Protein AF-G0ZJ52-F1 (afdb_monomer)

Solvent-accessible surface area (backbone atoms only — not comparable to full-atom values): 7400 Å² total; per-residue (Å²): 66,35,40,31,37,95,87,40,68,64,26,62,64,33,48,65,53,54,50,53,50,41,71,76,58,57,48,98,90,38,79,77,47,78,44,53,36,77,82,34,55,68,58,18,59,75,69,71,47,58,83,54,92,84,56,70,40,66,44,29,42,40,43,66,57,99,90,38,81,77,49,53,41,47,39,67,44,99,83,75,43,69,45,92,68,73,82,42,68,67,49,50,37,62,74,66,39,43,68,59,54,46,54,52,52,50,52,54,50,64,71,64,54,72,80,82,74,81,74,84,77,135

Nearest PDB structures (foldseek):
  2dj0-assembly1_A  TM=9.495E-01  e=8.606E-09  Homo sapiens
  8fwj-assembly1_M  TM=7.068E-01  e=3.169E-02  Cereibacter sphaeroides
  5jyv-assembly1_B  TM=6.645E-01  e=2.960E-02  Thermosynechococcus vestitus BP-1
  5n8y-assembly1_G  TM=5.660E-01  e=1.493E-02  Synechococcus elongatus
  5jwr-assembly1_B  TM=7.738E-01  e=6.430E-01  Thermosynechococcus vestitus BP-1

Foldseek 3Di:
DKEAAPPDVLRVVLVVLLVVVQVVQDDPQDHDDYDHCVVVVVVCVVVVHDPDPPQLCPGKDFDDDPNDTPDMPQDADPVRHRDDDDNDNVSVCVVVVSVVVSVVVVVVVVVPPPPPPPPDDD

Organism: Cherax quadricarinatus (NCBI:txid27406)

InterPro domains:
  IPR013766 Thioredoxin domain [PF00085] (1-84)
  IPR036249 Thioredoxin-like superfamily [SSF52833] (2-78)

pLDDT: mean 84.47, std 12.36, range [41.44, 93.5]

Mean predicted aligned error: 7.44 Å

Structure (mmCIF, N/CA/C/O backbone):
data_AF-G0ZJ52-F1
#
_entry.id   AF-G0ZJ52-F1
#
loop_
_atom_site.group_PDB
_atom_site.id
_atom_site.type_symbol
_atom_site.label_atom_id
_atom_site.label_alt_id
_atom_site.label_comp_id
_atom_site.label_asym_id
_atom_site.label_entity_id
_atom_site.label_seq_id
_atom_site.pdbx_PDB_ins_code
_atom_site.Cartn_x
_atom_site.Cartn_y
_atom_site.Cartn_z
_atom_site.occupancy
_atom_site.B_iso_or_equiv
_atom_site.auth_seq_id
_atom_site.auth_comp_id
_atom_site.auth_asym_id
_atom_site.auth_atom_id
_atom_site.pdbx_PDB_model_num
ATOM 1 N N . ILE A 1 1 ? -3.392 -3.668 2.659 1.00 91.62 1 ILE A N 1
ATOM 2 C CA . ILE A 1 1 ? -2.446 -4.787 2.427 1.00 91.62 1 ILE A CA 1
ATOM 3 C C . ILE A 1 1 ? -1.444 -4.349 1.370 1.00 91.62 1 ILE A C 1
ATOM 5 O O . ILE A 1 1 ? -1.851 -3.745 0.386 1.00 91.62 1 ILE A O 1
ATOM 9 N N . THR A 1 2 ? -0.161 -4.637 1.574 1.00 92.75 2 THR A N 1
ATOM 10 C CA . THR A 1 2 ? 0.914 -4.338 0.620 1.00 92.75 2 THR A CA 1
ATOM 11 C C . THR A 1 2 ? 1.446 -5.618 0.007 1.00 92.75 2 THR A C 1
ATOM 13 O O . THR A 1 2 ? 1.875 -6.526 0.718 1.00 92.75 2 THR A O 1
ATOM 16 N N . PHE A 1 3 ? 1.448 -5.664 -1.314 1.00 92.69 3 PHE A N 1
ATOM 17 C CA . PHE A 1 3 ? 1.983 -6.741 -2.120 1.00 92.69 3 PHE A CA 1
ATOM 18 C C . PHE A 1 3 ? 3.355 -6.337 -2.636 1.00 92.69 3 PHE A C 1
ATOM 20 O O . PHE A 1 3 ? 3.511 -5.317 -3.317 1.00 92.69 3 PHE A O 1
ATOM 27 N N . PHE A 1 4 ? 4.355 -7.122 -2.265 1.00 92.12 4 PHE A N 1
ATOM 28 C CA . PHE A 1 4 ? 5.751 -6.815 -2.527 1.00 92.12 4 PHE A CA 1
ATOM 29 C C . PHE A 1 4 ? 6.502 -8.063 -2.981 1.00 92.12 4 PHE A C 1
ATOM 31 O O . PHE A 1 4 ? 6.002 -9.180 -2.882 1.00 92.12 4 PHE A O 1
ATOM 38 N N . THR A 1 5 ? 7.722 -7.858 -3.459 1.00 90.25 5 THR A N 1
ATOM 39 C CA . THR A 1 5 ? 8.657 -8.928 -3.817 1.00 90.25 5 THR A CA 1
ATOM 40 C C . THR A 1 5 ? 10.031 -8.600 -3.260 1.00 90.25 5 THR A C 1
ATOM 42 O O . THR A 1 5 ? 10.460 -7.448 -3.354 1.00 90.25 5 THR A O 1
ATOM 45 N N . ALA A 1 6 ? 10.752 -9.598 -2.751 1.00 87.56 6 ALA A N 1
ATOM 46 C CA . ALA A 1 6 ? 12.073 -9.397 -2.152 1.00 87.56 6 ALA A CA 1
ATOM 47 C C . ALA A 1 6 ? 13.150 -8.885 -3.133 1.00 87.56 6 ALA A C 1
ATOM 49 O O . ALA A 1 6 ? 14.097 -8.226 -2.718 1.00 87.56 6 ALA A O 1
ATOM 50 N N . TRP A 1 7 ? 13.011 -9.170 -4.430 1.00 84.69 7 TRP A N 1
ATOM 51 C CA . TRP A 1 7 ? 14.003 -8.814 -5.452 1.00 84.69 7 TRP A CA 1
ATOM 52 C C . TRP A 1 7 ? 13.814 -7.410 -6.048 1.00 84.69 7 TRP A C 1
ATOM 54 O O . TRP A 1 7 ? 14.690 -6.935 -6.766 1.00 84.69 7 TRP A O 1
ATOM 64 N N . SER A 1 8 ? 12.692 -6.732 -5.776 1.00 85.38 8 SER A N 1
ATOM 65 C CA . SER A 1 8 ? 12.389 -5.422 -6.368 1.00 85.38 8 SER A CA 1
ATOM 66 C C . SER A 1 8 ? 12.951 -4.281 -5.508 1.00 85.38 8 SER A C 1
ATOM 68 O O . SER A 1 8 ? 12.507 -4.110 -4.368 1.00 85.38 8 SER A O 1
ATOM 70 N N . PRO A 1 9 ? 13.855 -3.430 -6.037 1.00 86.25 9 PRO A N 1
ATOM 71 C CA . PRO A 1 9 ? 14.413 -2.305 -5.282 1.00 86.25 9 PRO A CA 1
ATOM 72 C C . PRO A 1 9 ? 13.346 -1.319 -4.789 1.00 86.25 9 PRO A C 1
ATOM 74 O O . PRO A 1 9 ? 13.441 -0.807 -3.676 1.00 86.25 9 PRO A O 1
ATOM 77 N N . ALA A 1 10 ? 12.289 -1.100 -5.579 1.00 86.38 10 ALA A N 1
ATOM 78 C CA . ALA A 1 10 ? 11.180 -0.223 -5.205 1.00 86.38 10 ALA A CA 1
ATOM 79 C C . ALA A 1 10 ? 10.411 -0.749 -3.978 1.00 86.38 10 ALA A C 1
ATOM 81 O O . ALA A 1 10 ? 9.970 0.034 -3.137 1.00 86.38 10 ALA A O 1
ATOM 82 N N . CYS A 1 11 ? 10.292 -2.075 -3.842 1.00 88.56 11 CYS A N 1
ATOM 83 C CA . CYS A 1 11 ? 9.696 -2.701 -2.662 1.00 88.56 11 CYS A CA 1
ATOM 84 C C . CYS A 1 11 ? 10.576 -2.507 -1.420 1.00 88.56 11 CYS A C 1
ATOM 86 O O . CYS A 1 11 ? 10.057 -2.195 -0.347 1.00 88.56 11 CYS A O 1
ATOM 88 N N . SER A 1 12 ? 11.897 -2.632 -1.568 1.00 89.69 12 SER A N 1
ATOM 89 C CA . SER A 1 12 ? 12.853 -2.394 -0.480 1.00 89.69 12 SER A CA 1
ATOM 90 C C . SER A 1 12 ? 12.797 -0.954 0.032 1.00 89.69 12 SER A C 1
ATOM 92 O O . SER A 1 12 ? 12.854 -0.738 1.240 1.00 89.69 12 SER A O 1
ATOM 94 N N . SER A 1 13 ? 12.609 0.030 -0.855 1.00 90.56 13 SER A N 1
ATOM 95 C CA . SER A 1 13 ? 12.407 1.432 -0.460 1.00 90.56 13 SER A CA 1
ATOM 96 C C . SER A 1 13 ? 11.071 1.676 0.254 1.00 90.56 13 SER A C 1
ATOM 98 O O . SER A 1 13 ? 11.014 2.495 1.167 1.00 90.56 13 SER A O 1
ATOM 100 N N . LEU A 1 14 ? 10.001 0.962 -0.121 1.00 90.88 14 LEU A N 1
ATOM 101 C CA . LEU A 1 14 ? 8.690 1.080 0.530 1.00 90.88 14 LEU A CA 1
ATOM 102 C C . LEU A 1 14 ? 8.668 0.451 1.934 1.00 90.88 14 LEU A C 1
ATOM 104 O O . LEU A 1 14 ? 7.942 0.931 2.803 1.00 90.88 14 LEU A O 1
ATOM 108 N N . ALA A 1 15 ? 9.439 -0.612 2.171 1.00 90.88 15 ALA A N 1
ATOM 109 C CA . ALA A 1 15 ? 9.415 -1.374 3.420 1.00 90.88 15 ALA A CA 1
ATOM 110 C C . ALA A 1 15 ? 9.520 -0.520 4.708 1.00 90.88 15 ALA A C 1
ATOM 112 O O . ALA A 1 15 ? 8.640 -0.664 5.563 1.00 90.88 15 ALA A O 1
ATOM 113 N N . PRO A 1 16 ? 10.512 0.384 4.876 1.00 93.25 16 PRO A N 1
ATOM 114 C CA . PRO A 1 16 ? 10.605 1.217 6.080 1.00 93.25 16 PRO A CA 1
ATOM 115 C C . PRO A 1 16 ? 9.449 2.220 6.209 1.00 93.25 16 PRO A C 1
ATOM 117 O O . PRO A 1 16 ? 8.972 2.469 7.315 1.00 93.25 16 PRO A O 1
ATOM 120 N N . ILE A 1 17 ? 8.952 2.754 5.090 1.00 92.94 17 ILE A N 1
ATOM 121 C CA . ILE A 1 17 ? 7.838 3.713 5.066 1.00 92.94 17 ILE A CA 1
ATOM 122 C C . ILE A 1 17 ? 6.550 3.022 5.519 1.00 92.94 17 ILE A C 1
ATOM 124 O O . ILE A 1 17 ? 5.842 3.513 6.396 1.00 92.94 17 ILE A O 1
ATOM 128 N N . PHE A 1 18 ? 6.269 1.844 4.962 1.00 92.44 18 PHE A N 1
ATOM 129 C CA . PHE A 1 18 ? 5.090 1.067 5.326 1.00 92.44 18 PHE A CA 1
ATOM 130 C C . PHE A 1 18 ? 5.144 0.588 6.782 1.00 92.44 18 PHE A C 1
ATOM 132 O O . PHE A 1 18 ? 4.119 0.586 7.459 1.00 92.44 18 PHE A O 1
ATOM 139 N N . ALA A 1 19 ? 6.331 0.235 7.288 1.00 92.75 19 ALA A N 1
ATOM 140 C CA . ALA A 1 19 ? 6.518 -0.115 8.693 1.00 92.75 19 ALA A CA 1
ATOM 141 C C . ALA A 1 19 ? 6.181 1.062 9.623 1.00 92.75 19 ALA A C 1
ATOM 143 O O . ALA A 1 19 ? 5.414 0.886 10.570 1.00 92.75 19 ALA A O 1
ATOM 144 N N . LYS A 1 20 ? 6.676 2.267 9.317 1.00 93.50 20 LYS A N 1
ATOM 145 C CA . LYS A 1 20 ? 6.365 3.481 10.086 1.00 93.50 20 LYS A CA 1
ATOM 146 C C . LYS A 1 20 ? 4.864 3.788 10.087 1.00 93.50 20 LYS A C 1
ATOM 148 O O . LYS A 1 20 ? 4.276 3.938 11.153 1.00 93.50 20 LYS A O 1
ATOM 153 N N . LEU A 1 21 ? 4.228 3.771 8.913 1.00 92.00 21 LEU A N 1
ATOM 154 C CA . LEU A 1 21 ? 2.776 3.952 8.790 1.00 92.00 21 LEU A CA 1
ATOM 155 C C . LEU A 1 21 ? 1.998 2.908 9.594 1.00 92.00 21 LEU A C 1
ATOM 157 O O . LEU A 1 21 ? 1.031 3.240 10.271 1.00 92.00 21 LEU A O 1
ATOM 161 N N . SER A 1 22 ? 2.430 1.647 9.563 1.00 93.00 22 SER A N 1
ATOM 162 C CA . SER A 1 22 ? 1.766 0.612 10.351 1.00 93.00 22 SER A CA 1
ATOM 163 C C . SER A 1 22 ? 1.889 0.864 11.854 1.00 93.00 22 SER A C 1
ATOM 165 O O . SER A 1 22 ? 0.926 0.637 12.574 1.00 93.00 22 SER A O 1
ATOM 167 N N . ALA A 1 23 ? 3.020 1.376 12.341 1.00 91.75 23 ALA A N 1
ATOM 168 C CA . ALA A 1 23 ? 3.191 1.679 13.759 1.00 91.75 23 ALA A CA 1
ATOM 169 C C . ALA A 1 23 ? 2.321 2.864 14.216 1.00 91.75 23 ALA A C 1
ATOM 171 O O . ALA A 1 23 ? 1.793 2.834 15.321 1.00 91.75 23 ALA A O 1
ATOM 172 N N . GLU A 1 24 ? 2.144 3.877 13.363 1.00 90.88 24 GLU A N 1
ATOM 173 C CA . GLU A 1 24 ? 1.360 5.081 13.675 1.00 90.88 24 GLU A CA 1
ATOM 174 C C . GLU A 1 24 ? -0.158 4.856 13.601 1.00 90.88 24 GLU A C 1
ATOM 176 O O . GLU A 1 24 ? -0.897 5.383 14.425 1.00 90.88 24 GLU A O 1
ATOM 181 N N . TYR A 1 25 ? -0.629 4.082 12.619 1.00 89.50 25 TYR A N 1
ATOM 182 C CA . TYR A 1 25 ? -2.054 3.995 12.274 1.00 89.50 25 TYR A CA 1
ATOM 183 C C . TYR A 1 25 ? -2.704 2.653 12.639 1.00 89.50 25 TYR A C 1
ATOM 185 O O . TYR A 1 25 ? -3.870 2.430 12.312 1.00 89.50 25 TYR A O 1
ATOM 193 N N . THR A 1 26 ? -1.981 1.725 13.273 1.00 90.56 26 THR A N 1
ATOM 194 C CA . THR A 1 26 ? -2.582 0.448 13.689 1.00 90.56 26 THR A CA 1
ATOM 195 C C . THR A 1 26 ? -3.602 0.676 14.797 1.00 90.56 26 THR A C 1
ATOM 197 O O . THR A 1 26 ? -3.278 1.167 15.873 1.00 90.56 26 THR A O 1
ATOM 200 N N . LEU 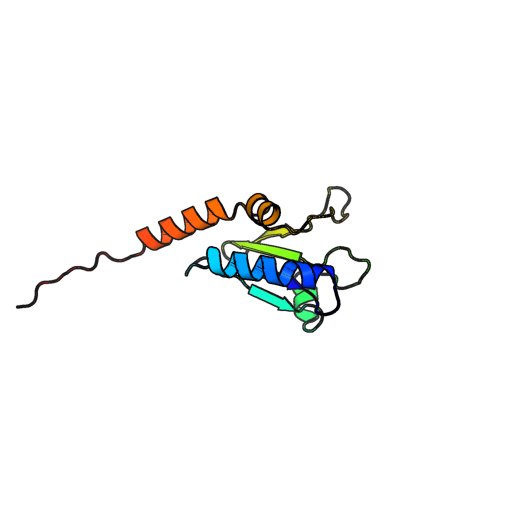A 1 27 ? -4.828 0.226 14.546 1.00 89.31 27 LEU A N 1
ATOM 201 C CA . LEU A 1 27 ? -5.928 0.179 15.505 1.00 89.31 27 LEU A CA 1
ATOM 202 C C . LEU A 1 27 ? -6.520 -1.234 15.528 1.00 89.31 27 LEU A C 1
ATOM 204 O O . LEU A 1 27 ? -6.150 -2.094 14.728 1.00 89.31 27 LEU A O 1
ATOM 208 N N . ASP A 1 28 ? -7.459 -1.517 16.425 1.00 87.38 28 ASP A N 1
ATOM 209 C CA . ASP A 1 28 ? -8.116 -2.834 16.470 1.00 87.38 28 ASP A CA 1
ATOM 210 C C . ASP A 1 28 ? -8.966 -3.126 15.235 1.00 87.38 28 ASP A C 1
ATOM 212 O O . ASP A 1 28 ? -9.025 -4.264 14.772 1.00 87.38 28 ASP A O 1
ATOM 21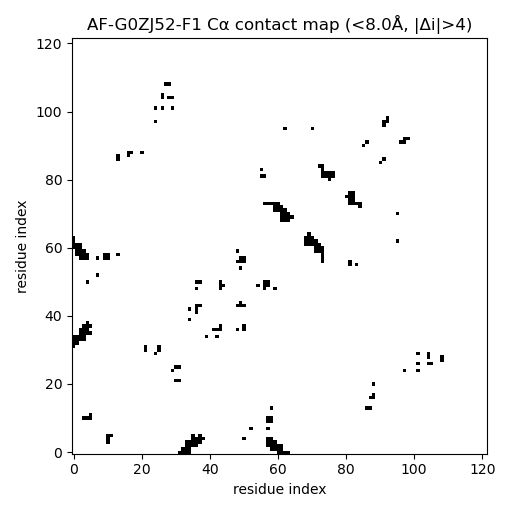6 N N . ASN A 1 29 ? -9.534 -2.082 14.641 1.00 87.62 29 ASN A N 1
ATOM 217 C CA . ASN A 1 29 ? -10.311 -2.132 13.408 1.00 87.62 29 ASN A CA 1
ATOM 218 C C . ASN A 1 29 ? -9.524 -1.734 12.145 1.00 87.62 29 ASN A C 1
ATOM 220 O O . ASN A 1 29 ? -10.043 -1.924 11.047 1.00 87.62 29 ASN A O 1
ATOM 224 N N . LEU A 1 30 ? -8.295 -1.219 12.269 1.00 90.25 30 LEU A N 1
ATOM 225 C CA . LEU A 1 30 ? -7.430 -0.859 11.140 1.00 90.25 30 LEU A CA 1
ATOM 226 C C . LEU A 1 30 ? -6.101 -1.608 11.239 1.00 90.25 30 LEU A C 1
ATOM 228 O O . LEU A 1 30 ? -5.247 -1.289 12.065 1.00 90.25 30 LEU A O 1
ATOM 232 N N . LYS A 1 31 ? -5.924 -2.618 10.384 1.00 91.38 31 LYS A N 1
ATOM 233 C CA . LYS A 1 31 ? -4.741 -3.483 10.391 1.00 91.38 31 LYS A CA 1
ATOM 234 C C . LYS A 1 31 ? -3.944 -3.352 9.101 1.00 91.38 31 LYS A C 1
ATOM 236 O O . LYS A 1 31 ? -4.490 -3.231 8.004 1.00 91.38 31 LYS A O 1
ATOM 241 N N . PHE A 1 32 ? -2.630 -3.450 9.244 1.00 93.44 32 PHE A N 1
ATOM 242 C CA . PHE A 1 32 ? -1.682 -3.437 8.141 1.00 93.44 32 PHE A CA 1
ATOM 243 C C . PHE A 1 32 ? -1.189 -4.859 7.880 1.00 93.44 32 PHE A C 1
ATOM 245 O 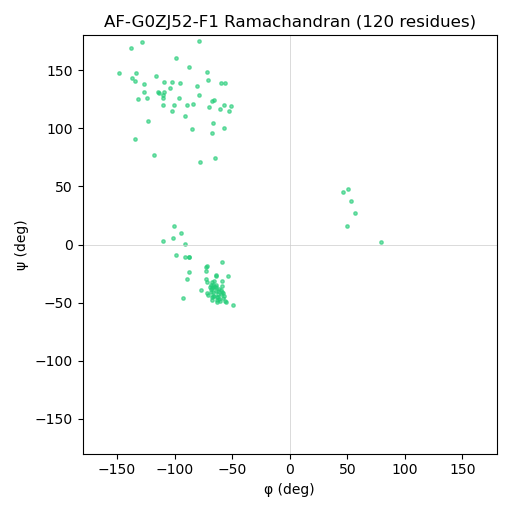O . PHE A 1 32 ? -0.857 -5.600 8.801 1.00 93.44 32 PHE A O 1
ATOM 252 N N . GLY A 1 33 ? -1.145 -5.248 6.607 1.00 92.50 33 GLY A N 1
ATOM 253 C CA . GLY A 1 33 ? -0.714 -6.576 6.178 1.00 92.50 33 GLY A CA 1
ATOM 254 C C . GLY A 1 33 ? 0.260 -6.475 5.017 1.00 92.50 33 GLY A C 1
ATOM 255 O O . GLY A 1 33 ? 0.140 -5.565 4.195 1.00 92.50 33 GLY A O 1
ATOM 256 N N . LYS A 1 34 ? 1.203 -7.415 4.948 1.00 92.69 34 LYS A N 1
ATOM 257 C CA . LYS A 1 34 ? 2.178 -7.536 3.861 1.00 92.69 34 LYS A CA 1
ATOM 258 C C . LYS A 1 34 ? 2.134 -8.945 3.278 1.00 92.69 34 LYS A C 1
ATOM 260 O O . LYS A 1 34 ? 2.052 -9.909 4.034 1.00 92.69 34 LYS A O 1
ATOM 265 N N . ILE A 1 35 ? 2.201 -9.058 1.958 1.00 91.88 35 ILE A N 1
ATOM 266 C CA . ILE A 1 35 ? 2.193 -10.331 1.235 1.00 91.88 35 ILE A CA 1
ATOM 267 C C . ILE A 1 35 ? 3.337 -10.316 0.225 1.00 91.88 35 ILE A C 1
ATOM 269 O O . ILE A 1 35 ? 3.433 -9.403 -0.596 1.00 91.88 35 ILE A O 1
ATOM 273 N N . ASP A 1 36 ? 4.198 -11.330 0.297 1.00 91.88 36 ASP A N 1
ATOM 274 C CA . ASP A 1 36 ? 5.261 -11.541 -0.684 1.00 91.88 36 ASP A CA 1
ATOM 275 C C . ASP A 1 36 ? 4.700 -12.314 -1.881 1.00 91.88 36 ASP A C 1
ATOM 277 O O . ASP A 1 36 ? 4.543 -13.535 -1.830 1.00 91.88 36 ASP A O 1
ATOM 281 N N . VAL A 1 37 ? 4.368 -11.607 -2.958 1.00 90.75 37 VAL A N 1
ATOM 282 C CA . VAL A 1 37 ? 3.788 -12.235 -4.155 1.00 90.75 37 VAL A CA 1
ATOM 283 C C . VAL A 1 37 ? 4.811 -13.040 -4.952 1.00 90.75 37 VAL A C 1
ATOM 285 O O . VAL A 1 37 ? 4.418 -13.946 -5.678 1.00 90.75 37 VAL A O 1
ATOM 288 N N . GLY A 1 38 ? 6.109 -12.782 -4.761 1.00 86.94 38 GLY A N 1
ATOM 289 C CA . GLY A 1 38 ? 7.172 -13.571 -5.385 1.00 86.94 38 GLY A CA 1
ATOM 290 C C . GLY A 1 38 ? 7.305 -14.956 -4.753 1.00 86.94 38 GLY A C 1
ATOM 291 O O . GLY A 1 38 ? 7.669 -15.916 -5.426 1.00 86.94 38 GLY A O 1
ATOM 292 N N . ARG A 1 39 ? 6.973 -15.083 -3.462 1.00 89.75 39 ARG A N 1
ATOM 293 C CA . ARG A 1 39 ? 6.929 -16.377 -2.762 1.00 89.75 39 ARG A CA 1
ATOM 294 C C . ARG A 1 39 ? 5.563 -17.059 -2.845 1.00 89.75 39 ARG A C 1
ATOM 296 O O . ARG A 1 39 ? 5.497 -18.285 -2.803 1.00 89.75 39 ARG A O 1
ATOM 303 N N . TYR A 1 40 ? 4.488 -16.279 -2.949 1.00 90.88 40 TYR A N 1
ATOM 304 C CA . TYR A 1 40 ? 3.107 -16.763 -2.978 1.00 90.88 40 TYR A CA 1
ATOM 305 C C . TYR A 1 40 ? 2.413 -16.397 -4.302 1.00 90.88 40 TYR A C 1
ATOM 307 O O . TYR A 1 40 ? 1.568 -15.496 -4.329 1.00 90.88 40 TYR A O 1
ATOM 315 N N . PRO A 1 41 ? 2.705 -17.119 -5.400 1.00 86.94 41 PRO A N 1
ATOM 316 C CA . PRO A 1 41 ? 2.143 -16.815 -6.718 1.00 86.94 41 PRO A CA 1
ATOM 317 C C . PRO A 1 41 ? 0.618 -16.991 -6.774 1.00 86.94 41 PRO A C 1
ATOM 319 O O . PRO A 1 41 ? -0.062 -16.302 -7.529 1.00 86.94 41 PRO A O 1
ATOM 322 N N . GLU A 1 42 ? 0.048 -17.866 -5.943 1.00 90.19 42 GLU A N 1
ATOM 323 C CA . GLU A 1 42 ? -1.407 -18.042 -5.861 1.00 90.19 42 GLU A CA 1
ATOM 324 C C . GLU A 1 42 ? -2.109 -16.799 -5.296 1.00 90.19 42 GLU A C 1
ATOM 326 O O . GLU A 1 42 ? -3.160 -16.401 -5.796 1.00 90.19 42 GLU A O 1
ATOM 331 N N . ALA A 1 43 ? -1.492 -16.114 -4.326 1.00 88.94 43 ALA A N 1
ATOM 332 C CA . ALA A 1 43 ? -1.992 -14.826 -3.850 1.00 88.94 43 ALA A CA 1
ATOM 333 C C . ALA A 1 43 ? -1.872 -13.759 -4.948 1.00 88.94 43 ALA A C 1
ATOM 335 O O . ALA A 1 43 ? -2.803 -12.983 -5.153 1.00 88.94 43 ALA A O 1
ATOM 336 N N . ALA A 1 44 ? -0.765 -13.755 -5.697 1.00 87.56 44 ALA A N 1
ATOM 337 C CA . ALA A 1 44 ? -0.578 -12.849 -6.827 1.00 87.56 44 ALA A CA 1
ATOM 338 C C . ALA A 1 44 ? -1.713 -12.995 -7.856 1.00 87.56 44 ALA A C 1
ATOM 340 O O . ALA A 1 44 ? -2.348 -12.009 -8.222 1.00 87.56 44 ALA A O 1
ATOM 341 N N . LYS A 1 45 ? -2.045 -14.232 -8.249 1.00 88.88 45 LYS A N 1
ATOM 342 C CA . LYS A 1 45 ? -3.158 -14.517 -9.170 1.00 88.88 45 LYS A CA 1
ATOM 343 C C . LYS A 1 45 ? -4.507 -14.084 -8.601 1.00 88.88 45 LYS A C 1
ATOM 345 O O . LYS A 1 45 ? -5.279 -13.459 -9.323 1.00 88.88 45 LYS A O 1
ATOM 350 N N . HIS A 1 46 ? -4.774 -14.382 -7.328 1.00 89.62 46 HIS A N 1
ATOM 351 C CA . HIS A 1 46 ? -6.042 -14.046 -6.673 1.00 89.62 46 HIS A CA 1
ATOM 352 C C . HIS A 1 46 ? -6.315 -12.537 -6.658 1.00 89.62 46 HIS A C 1
ATOM 354 O O . HIS A 1 46 ? -7.438 -12.110 -6.898 1.00 89.62 46 HIS A O 1
ATOM 360 N N . TYR A 1 47 ? -5.277 -11.729 -6.430 1.00 87.56 47 TY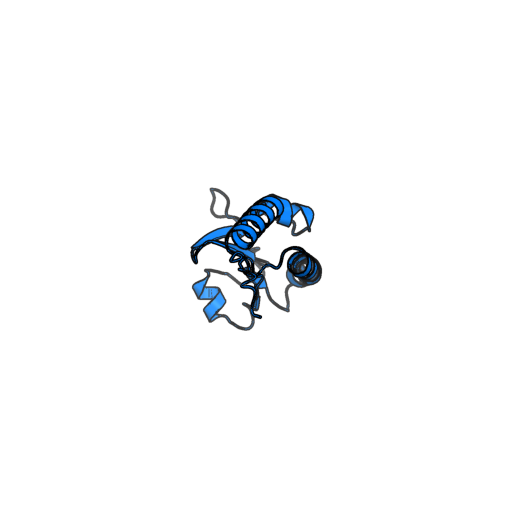R A N 1
ATOM 361 C CA . TYR A 1 47 ? -5.377 -10.266 -6.416 1.00 87.56 47 TYR A CA 1
ATOM 362 C C . TYR A 1 47 ? -5.036 -9.614 -7.768 1.00 87.56 47 TYR A C 1
ATOM 364 O O . TYR A 1 47 ? -4.902 -8.392 -7.852 1.00 87.56 47 TYR A O 1
ATOM 372 N N . HIS A 1 48 ? -4.885 -10.407 -8.836 1.00 87.31 48 HIS A N 1
ATOM 373 C CA . HIS A 1 48 ? -4.500 -9.940 -10.173 1.00 87.31 48 HIS A CA 1
ATOM 374 C C . HIS A 1 48 ? -3.241 -9.053 -10.160 1.00 87.31 48 HIS A C 1
ATOM 376 O O . HIS A 1 48 ? -3.193 -7.962 -10.741 1.00 87.31 48 HIS A O 1
ATOM 382 N N . ILE A 1 49 ? -2.215 -9.521 -9.452 1.00 87.31 49 ILE A N 1
ATOM 383 C CA . ILE A 1 49 ? -0.914 -8.875 -9.318 1.00 87.31 49 ILE A CA 1
ATOM 384 C C . ILE A 1 49 ? 0.089 -9.574 -10.207 1.00 87.31 49 ILE A C 1
ATOM 386 O O . ILE A 1 49 ? 0.411 -10.740 -10.004 1.00 87.31 49 ILE A O 1
ATOM 390 N N . ASN A 1 50 ? 0.572 -8.836 -11.200 1.00 84.00 50 ASN A N 1
ATOM 391 C CA . ASN A 1 50 ? 1.662 -9.269 -12.043 1.00 84.00 50 ASN A CA 1
ATOM 392 C C . ASN A 1 50 ? 2.981 -8.929 -11.344 1.00 84.00 50 ASN A C 1
ATOM 394 O O . ASN A 1 50 ? 3.250 -7.772 -11.024 1.00 84.00 50 ASN A O 1
ATOM 398 N N . ASP A 1 51 ? 3.786 -9.951 -11.088 1.00 79.81 51 ASP A N 1
ATOM 399 C CA . ASP A 1 51 ? 5.098 -9.840 -10.468 1.00 79.81 51 ASP A CA 1
ATOM 400 C C . ASP A 1 51 ? 6.228 -9.675 -11.494 1.00 79.81 51 ASP A C 1
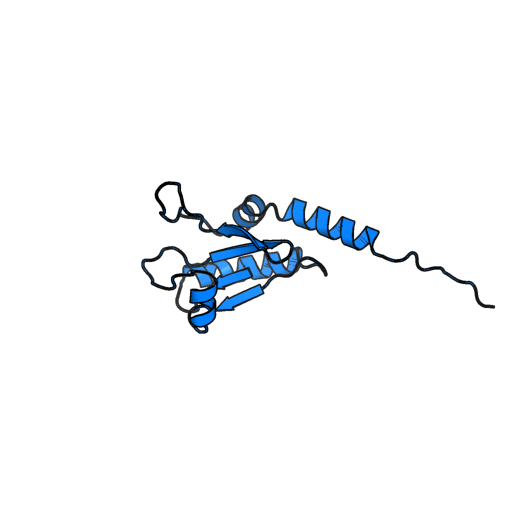ATOM 402 O O . ASP A 1 51 ? 7.379 -9.506 -11.120 1.00 79.81 51 ASP A O 1
ATOM 406 N N . SER A 1 52 ? 5.939 -9.643 -12.797 1.00 80.06 52 SER A N 1
ATOM 407 C CA . SER A 1 52 ? 6.960 -9.400 -13.818 1.00 80.06 52 SER A CA 1
ATOM 408 C C . SER A 1 52 ? 7.646 -8.044 -13.623 1.00 80.06 52 SER A C 1
ATOM 410 O O . SER A 1 52 ? 6.983 -7.025 -13.411 1.00 80.06 52 SER A O 1
ATOM 412 N N . THR A 1 53 ? 8.969 -8.000 -13.805 1.00 71.38 53 THR A N 1
ATOM 413 C CA . THR A 1 53 ? 9.795 -6.777 -13.759 1.00 71.38 53 THR A CA 1
ATOM 414 C C . THR A 1 53 ? 9.288 -5.670 -14.694 1.00 71.38 53 THR A C 1
ATOM 416 O O . THR A 1 53 ? 9.476 -4.489 -14.414 1.00 71.38 53 THR A O 1
ATOM 419 N N . PHE A 1 54 ? 8.604 -6.031 -15.786 1.00 72.56 54 PHE A N 1
ATOM 420 C CA . PHE A 1 54 ? 8.054 -5.083 -16.762 1.00 72.56 54 PHE A CA 1
ATOM 421 C C . PHE A 1 54 ? 6.647 -4.571 -16.421 1.00 72.56 54 PHE A C 1
ATOM 423 O O . PHE A 1 54 ? 6.170 -3.637 -17.060 1.00 72.56 54 PHE A O 1
ATOM 430 N N . SER A 1 55 ? 5.968 -5.163 -15.433 1.00 71.94 55 SER A N 1
ATOM 431 C CA . SER A 1 55 ? 4.562 -4.863 -15.133 1.00 71.94 55 SER A CA 1
ATOM 432 C C . SER A 1 55 ? 4.337 -3.488 -14.501 1.00 71.94 55 SER A C 1
ATOM 434 O O . SER A 1 55 ? 3.207 -3.009 -14.498 1.00 71.94 55 SER A O 1
ATOM 436 N N . LEU A 1 56 ? 5.385 -2.856 -13.945 1.00 77.31 56 LEU A N 1
ATOM 437 C CA . LEU A 1 56 ? 5.319 -1.605 -13.165 1.00 77.31 56 LEU A CA 1
ATOM 438 C C . LEU A 1 56 ? 4.259 -1.617 -12.042 1.00 77.31 56 LEU A C 1
ATOM 440 O O . LEU A 1 56 ? 3.903 -0.566 -11.510 1.00 77.31 56 LEU A O 1
ATOM 444 N N . GLN A 1 57 ? 3.759 -2.799 -11.680 1.00 83.12 57 GLN A N 1
ATOM 445 C CA . GLN A 1 57 ? 2.683 -2.971 -10.717 1.00 83.12 57 GLN A CA 1
ATOM 446 C C . GLN A 1 57 ? 3.232 -3.061 -9.287 1.00 83.12 57 GLN A C 1
ATOM 448 O O . GLN A 1 57 ? 2.528 -2.745 -8.332 1.00 83.12 57 GLN A O 1
ATOM 453 N N . LEU A 1 58 ? 4.498 -3.449 -9.123 1.00 85.44 58 LEU A N 1
ATOM 454 C CA . LEU A 1 58 ? 5.139 -3.607 -7.822 1.00 85.44 58 LEU A CA 1
ATOM 455 C C . LEU A 1 58 ? 5.925 -2.355 -7.387 1.00 85.44 58 LEU A C 1
ATOM 457 O O . LEU A 1 58 ? 6.675 -1.801 -8.194 1.00 85.44 58 LEU A O 1
ATOM 461 N N . PRO A 1 59 ? 5.850 -1.960 -6.102 1.00 88.69 59 PRO A N 1
ATOM 462 C CA . PRO A 1 59 ? 4.958 -2.503 -5.069 1.00 88.69 59 PRO A CA 1
ATOM 463 C C . PRO A 1 59 ? 3.496 -2.093 -5.304 1.00 88.69 59 PRO A C 1
ATOM 465 O O . PRO A 1 59 ? 3.249 -0.998 -5.793 1.00 88.69 59 PRO A O 1
ATOM 468 N N . THR A 1 60 ? 2.532 -2.938 -4.915 1.00 91.00 60 THR A N 1
ATOM 469 C CA . THR A 1 60 ? 1.100 -2.577 -4.898 1.00 91.00 60 THR A CA 1
ATOM 470 C C . THR A 1 60 ? 0.616 -2.431 -3.459 1.00 91.00 60 THR A C 1
ATOM 472 O O . THR A 1 60 ? 0.818 -3.325 -2.643 1.00 91.00 60 THR A O 1
ATOM 475 N N . ILE A 1 61 ? -0.080 -1.344 -3.145 1.00 92.69 61 ILE A N 1
ATOM 476 C CA . ILE A 1 61 ? -0.835 -1.182 -1.901 1.00 92.69 61 ILE A CA 1
ATOM 477 C C . ILE A 1 61 ? -2.318 -1.213 -2.258 1.00 92.69 61 ILE A C 1
ATOM 479 O O . ILE A 1 61 ? -2.772 -0.355 -3.011 1.00 92.69 61 ILE A O 1
ATOM 483 N N . SER A 1 62 ? -3.058 -2.173 -1.707 1.00 92.62 62 SER A N 1
ATOM 484 C CA . SER A 1 62 ? -4.522 -2.243 -1.803 1.00 92.62 62 SER A CA 1
ATOM 485 C C . SER A 1 62 ? -5.149 -1.960 -0.441 1.00 92.62 62 SER A C 1
ATOM 487 O O . SER A 1 62 ? -4.789 -2.575 0.573 1.00 92.62 62 SER A O 1
ATOM 489 N N . PHE A 1 63 ? -6.102 -1.039 -0.413 1.00 92.25 63 PHE A N 1
ATOM 490 C CA . PHE A 1 63 ? -6.908 -0.700 0.747 1.00 92.25 63 PHE A CA 1
ATOM 491 C C . PHE A 1 63 ? -8.236 -1.453 0.694 1.00 92.25 63 PHE A C 1
ATOM 493 O O . PHE A 1 63 ? -8.964 -1.394 -0.298 1.00 92.25 63 PHE A O 1
ATOM 500 N N . PHE A 1 64 ? -8.537 -2.170 1.775 1.00 91.25 64 PHE A N 1
ATOM 501 C CA . PHE A 1 64 ? -9.738 -2.986 1.896 1.00 91.25 64 PHE A CA 1
ATOM 502 C C . PHE A 1 64 ? -10.631 -2.416 2.992 1.00 91.25 64 PHE A C 1
ATOM 504 O O . PHE A 1 64 ? -10.165 -2.191 4.108 1.00 91.25 64 PHE A O 1
ATOM 511 N N . LYS A 1 65 ? -11.918 -2.246 2.691 1.00 88.44 65 LYS A N 1
ATOM 512 C CA . LYS A 1 65 ? -12.955 -1.865 3.655 1.00 88.44 65 LYS A CA 1
ATOM 513 C C . LYS A 1 65 ? -14.051 -2.922 3.597 1.00 88.44 65 LYS A C 1
ATOM 515 O O . LYS A 1 65 ? -14.521 -3.258 2.515 1.00 88.44 65 LYS A O 1
ATOM 520 N N . GLU A 1 66 ? -14.392 -3.500 4.749 1.00 86.00 66 GLU A N 1
ATOM 521 C CA . GLU A 1 66 ? -15.441 -4.532 4.866 1.00 86.00 66 GLU A CA 1
ATOM 522 C C . GLU A 1 66 ? -15.250 -5.724 3.902 1.00 86.00 66 GLU A C 1
ATOM 524 O O . GLU A 1 66 ? -16.198 -6.261 3.335 1.00 86.00 66 GLU A O 1
ATOM 529 N N . GLY A 1 67 ? -13.993 -6.128 3.684 1.00 84.88 67 GLY A N 1
ATOM 530 C CA . GLY A 1 67 ? -13.641 -7.252 2.810 1.00 84.88 67 GLY A CA 1
ATOM 531 C C . GLY A 1 67 ? -13.644 -6.941 1.309 1.00 84.88 67 GLY A C 1
ATOM 532 O O . GLY A 1 67 ? -13.367 -7.836 0.515 1.00 84.88 67 GLY A O 1
ATOM 533 N N . LYS A 1 68 ? -13.910 -5.695 0.900 1.00 88.62 68 LYS A N 1
ATOM 534 C CA . LYS A 1 68 ? -13.852 -5.261 -0.504 1.00 88.62 68 LYS A CA 1
ATOM 535 C C . LYS A 1 68 ? -12.665 -4.341 -0.740 1.00 88.62 68 LYS A C 1
ATOM 537 O O . LYS A 1 68 ? -12.368 -3.487 0.093 1.00 88.62 68 LYS A O 1
ATOM 542 N N . GLU A 1 69 ? -11.992 -4.513 -1.874 1.00 88.38 69 GLU A N 1
ATOM 543 C CA . GLU A 1 69 ? -10.954 -3.581 -2.313 1.00 88.38 69 GLU A CA 1
ATOM 544 C C . GLU A 1 69 ? -11.615 -2.258 -2.717 1.00 88.38 69 GLU A C 1
ATOM 546 O O . GLU A 1 69 ? -12.465 -2.231 -3.604 1.00 88.38 69 GLU A O 1
ATOM 551 N N . VAL A 1 70 ? -11.258 -1.178 -2.023 1.00 89.44 70 VAL A N 1
ATOM 552 C CA . VAL A 1 70 ? -11.782 0.170 -2.287 1.00 89.44 70 VAL A CA 1
ATOM 553 C C . VAL A 1 70 ? -10.857 0.908 -3.238 1.00 89.44 70 VAL A C 1
ATOM 555 O O . VAL A 1 70 ? -11.305 1.519 -4.204 1.00 89.44 70 VAL A O 1
ATOM 558 N N . GLU A 1 71 ? -9.556 0.845 -2.966 1.00 89.00 71 GLU A N 1
ATOM 559 C CA . GLU A 1 71 ? -8.557 1.557 -3.745 1.00 89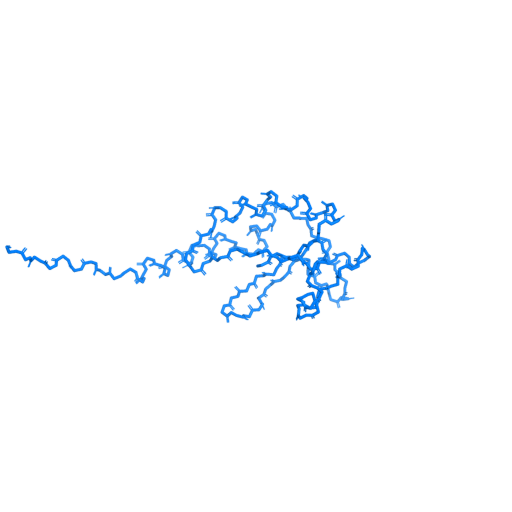.00 71 GLU A CA 1
ATOM 560 C C . GLU A 1 71 ? -7.243 0.787 -3.780 1.00 89.00 71 GLU A C 1
ATOM 562 O O . GLU A 1 71 ? -6.861 0.122 -2.816 1.00 89.00 71 GLU A O 1
ATOM 567 N N . ARG A 1 72 ? -6.523 0.915 -4.895 1.00 91.06 72 ARG A N 1
ATOM 568 C CA . ARG A 1 72 ? -5.197 0.334 -5.083 1.00 91.06 72 ARG A CA 1
ATOM 569 C C . ARG A 1 72 ? -4.248 1.308 -5.760 1.00 91.06 72 ARG A C 1
ATOM 571 O O . ARG A 1 72 ? -4.625 2.031 -6.684 1.00 91.06 72 ARG A O 1
ATOM 578 N N . ARG A 1 73 ? -2.986 1.281 -5.338 1.00 90.62 73 ARG A N 1
ATOM 579 C CA . ARG A 1 73 ? -1.881 2.025 -5.949 1.00 90.62 73 ARG A CA 1
ATOM 580 C C . ARG A 1 73 ? -0.741 1.060 -6.276 1.00 90.62 73 ARG A C 1
ATOM 582 O O . ARG A 1 73 ? -0.378 0.291 -5.392 1.00 90.62 73 ARG A O 1
ATOM 589 N N . PRO A 1 74 ? -0.173 1.082 -7.493 1.00 87.69 74 PRO A N 1
ATOM 590 C CA . PRO A 1 74 ? -0.458 1.997 -8.598 1.00 87.69 74 PRO A CA 1
ATOM 591 C C . PRO A 1 74 ? -1.835 1.737 -9.228 1.00 87.69 74 PRO A C 1
ATOM 593 O O . PRO A 1 74 ? -2.272 0.590 -9.348 1.00 87.69 74 PRO A O 1
ATOM 596 N N . SER A 1 75 ? -2.524 2.814 -9.609 1.00 84.81 75 SER A N 1
ATOM 597 C CA . SER A 1 75 ? -3.836 2.751 -10.256 1.00 84.81 75 SER A CA 1
ATOM 598 C C . SER A 1 75 ? -3.685 2.622 -11.773 1.00 84.81 75 SER A C 1
ATOM 600 O O . SER A 1 75 ? -2.694 3.065 -12.362 1.00 84.81 75 SER A O 1
ATOM 602 N N . LEU A 1 76 ? -4.680 2.012 -12.413 1.00 83.69 76 LEU A N 1
ATOM 603 C CA . LEU A 1 76 ? -4.784 1.982 -13.869 1.00 83.69 76 LEU A CA 1
ATOM 604 C C . LEU A 1 76 ? -5.388 3.300 -14.354 1.00 83.69 76 LEU A C 1
ATOM 606 O O . LEU A 1 76 ? -6.349 3.805 -13.777 1.00 83.69 76 LEU A O 1
ATOM 610 N N . ASN A 1 77 ? -4.821 3.866 -15.414 1.00 80.19 77 ASN A N 1
ATOM 611 C CA . ASN A 1 77 ? -5.438 4.982 -16.117 1.00 80.19 77 ASN A CA 1
ATOM 612 C C . ASN A 1 77 ? -6.565 4.486 -17.050 1.00 80.19 77 ASN A C 1
ATOM 614 O O . ASN A 1 77 ? -6.741 3.284 -17.254 1.00 80.19 77 ASN A O 1
ATOM 618 N N . ALA A 1 78 ? -7.294 5.413 -17.680 1.00 80.31 78 ALA A N 1
ATOM 619 C CA . ALA A 1 78 ? -8.365 5.094 -18.637 1.00 80.31 78 ALA A CA 1
ATOM 620 C C . ALA A 1 78 ? -7.904 4.257 -19.854 1.00 80.31 78 ALA A C 1
ATOM 622 O O . ALA A 1 78 ? -8.725 3.691 -20.565 1.00 80.31 78 ALA A O 1
ATOM 623 N N . GLN A 1 79 ? -6.592 4.166 -20.089 1.00 79.94 79 GLN A N 1
ATOM 624 C CA . GLN A 1 79 ? -5.967 3.381 -21.156 1.00 79.94 79 GLN A CA 1
ATOM 625 C C . GLN A 1 79 ? -5.394 2.044 -20.648 1.00 79.94 79 GLN A C 1
ATOM 627 O O . GLN A 1 79 ? -4.563 1.444 -21.327 1.00 79.94 79 GLN A O 1
ATOM 632 N N . ALA A 1 80 ? -5.785 1.602 -19.447 1.00 77.75 80 ALA A N 1
ATOM 633 C CA . ALA A 1 80 ? -5.303 0.382 -18.796 1.00 77.75 80 ALA A CA 1
ATOM 634 C C . ALA A 1 80 ? -3.772 0.315 -18.600 1.00 77.75 80 ALA A C 1
ATOM 636 O O . ALA A 1 80 ? -3.190 -0.765 -18.522 1.00 77.75 80 ALA A O 1
ATOM 637 N N . LYS A 1 81 ? -3.103 1.468 -18.485 1.00 80.50 81 LYS A N 1
ATOM 638 C CA . LYS A 1 81 ? -1.683 1.564 -18.121 1.00 80.50 81 LYS A CA 1
ATOM 639 C C . LYS A 1 81 ? -1.542 1.961 -16.659 1.00 80.50 81 LYS A C 1
ATOM 641 O O . LYS A 1 81 ? -2.258 2.840 -16.179 1.00 80.50 81 LYS A O 1
ATOM 646 N N . PHE A 1 82 ? -0.583 1.355 -15.966 1.00 81.25 82 PHE A N 1
ATOM 647 C CA . PHE A 1 82 ? -0.255 1.737 -14.596 1.00 81.25 82 PHE A CA 1
ATOM 648 C C . PHE A 1 82 ? 0.319 3.151 -14.560 1.00 81.25 82 PHE A C 1
ATOM 650 O O . PHE A 1 82 ? 1.304 3.461 -15.234 1.00 81.25 82 PHE A O 1
ATOM 657 N N . GLN A 1 83 ? -0.303 4.019 -13.766 1.00 80.50 83 GLN A N 1
ATOM 658 C CA . GLN A 1 83 ? 0.230 5.346 -13.514 1.00 80.50 83 GLN A CA 1
ATOM 659 C C . GLN A 1 83 ? 1.357 5.251 -12.491 1.00 80.50 83 GLN A C 1
ATOM 661 O O . GLN A 1 83 ? 1.178 4.688 -11.412 1.00 80.50 83 GLN A O 1
ATOM 666 N N . LYS A 1 84 ? 2.519 5.829 -12.816 1.00 77.44 84 LYS A N 1
ATOM 667 C CA . LYS A 1 84 ? 3.655 5.873 -11.893 1.00 77.44 84 LYS A CA 1
ATOM 668 C C . LYS A 1 84 ? 3.228 6.566 -10.599 1.00 77.44 84 LYS A C 1
ATOM 670 O O . LYS A 1 84 ? 2.844 7.733 -10.617 1.00 77.44 84 LYS A O 1
ATOM 675 N N . PHE A 1 85 ? 3.324 5.842 -9.491 1.00 84.81 85 PHE A N 1
ATOM 676 C CA . PHE A 1 85 ? 3.019 6.345 -8.161 1.00 84.81 85 PHE A CA 1
ATOM 677 C C . PHE A 1 85 ? 4.300 6.390 -7.332 1.00 84.81 85 PHE A C 1
ATOM 679 O O . PHE A 1 85 ? 5.059 5.420 -7.293 1.00 84.81 85 PHE A O 1
ATOM 686 N N . TYR A 1 86 ? 4.556 7.528 -6.692 1.00 86.88 86 TYR A N 1
ATOM 687 C CA . TYR A 1 86 ? 5.692 7.680 -5.791 1.00 86.88 86 TYR A CA 1
ATOM 688 C C . TYR A 1 86 ? 5.254 7.312 -4.381 1.00 86.88 86 TYR A C 1
ATOM 690 O O . TYR A 1 86 ? 4.476 8.033 -3.759 1.00 86.88 86 TYR A O 1
ATOM 698 N N . PHE A 1 87 ? 5.771 6.193 -3.888 1.00 87.69 87 PHE A N 1
ATOM 699 C CA . PHE A 1 87 ? 5.486 5.675 -2.557 1.00 87.69 87 PHE A CA 1
ATOM 700 C C . PHE A 1 87 ? 6.267 6.436 -1.479 1.00 87.69 87 PHE A C 1
ATOM 702 O O . PHE A 1 87 ? 7.221 5.919 -0.906 1.00 87.69 87 PHE A O 1
ATOM 709 N N . THR A 1 88 ? 5.873 7.681 -1.227 1.00 90.62 88 THR A N 1
ATOM 710 C CA . THR A 1 88 ? 6.317 8.463 -0.067 1.00 90.62 88 THR A CA 1
ATOM 711 C C . THR A 1 88 ? 5.261 8.410 1.030 1.00 90.62 88 THR A C 1
ATOM 713 O O . THR A 1 88 ? 4.098 8.101 0.769 1.00 90.62 88 THR A O 1
ATOM 716 N N . GLU A 1 89 ? 5.659 8.713 2.263 1.00 89.69 89 GLU A N 1
ATOM 717 C CA . GLU A 1 89 ? 4.745 8.743 3.407 1.00 89.69 89 GLU A CA 1
ATOM 718 C C . GLU A 1 89 ? 3.555 9.681 3.155 1.00 89.69 89 GLU A C 1
ATOM 720 O O . GLU A 1 89 ? 2.407 9.253 3.267 1.00 89.69 89 GLU A O 1
ATOM 725 N N . ASP A 1 90 ? 3.824 10.911 2.711 1.00 90.81 90 ASP A N 1
ATOM 726 C CA . ASP A 1 90 ? 2.795 11.915 2.423 1.00 90.81 90 ASP A CA 1
ATOM 727 C C . ASP A 1 90 ? 1.855 11.479 1.299 1.00 90.81 90 ASP A C 1
ATOM 729 O O . ASP A 1 90 ? 0.638 11.610 1.421 1.00 90.81 90 ASP A O 1
ATOM 733 N N . ASN A 1 91 ? 2.393 10.894 0.223 1.00 91.44 91 ASN A N 1
ATOM 734 C CA . ASN A 1 91 ? 1.573 10.437 -0.896 1.00 91.44 91 ASN A CA 1
ATOM 735 C C . ASN A 1 91 ? 0.689 9.256 -0.505 1.00 91.44 91 ASN A C 1
ATOM 737 O O . ASN A 1 91 ? -0.443 9.181 -0.964 1.00 91.44 91 ASN A O 1
ATOM 741 N N . ILE A 1 92 ? 1.181 8.329 0.322 1.00 91.06 92 ILE A N 1
ATOM 742 C CA . ILE A 1 92 ? 0.373 7.204 0.809 1.00 91.06 92 ILE A CA 1
ATOM 743 C C . ILE A 1 92 ? -0.723 7.726 1.746 1.00 91.06 92 ILE A C 1
ATOM 745 O O . ILE A 1 92 ? -1.882 7.348 1.588 1.00 91.06 92 ILE A O 1
ATOM 749 N N . LYS A 1 93 ? -0.382 8.632 2.674 1.00 91.38 93 LYS A N 1
ATOM 750 C CA . LYS A 1 93 ? -1.352 9.278 3.572 1.00 91.38 93 LYS A CA 1
ATOM 751 C C . LYS A 1 93 ? -2.441 10.007 2.785 1.00 91.38 93 LYS A C 1
ATOM 753 O O . LYS A 1 93 ? -3.613 9.819 3.091 1.00 91.38 93 LYS A O 1
ATOM 758 N N . ALA A 1 94 ? -2.065 10.773 1.762 1.00 91.44 94 ALA A N 1
ATOM 759 C CA . ALA A 1 94 ? -2.995 11.520 0.923 1.00 91.44 94 ALA A CA 1
ATOM 760 C C . ALA A 1 94 ? -3.820 10.620 -0.010 1.00 91.44 94 ALA A C 1
ATOM 762 O O . ALA A 1 94 ? -5.016 10.837 -0.161 1.00 91.44 94 ALA A O 1
ATOM 763 N N . ALA A 1 95 ? -3.206 9.605 -0.626 1.00 90.56 95 ALA A N 1
ATOM 764 C CA . ALA A 1 95 ? -3.890 8.739 -1.585 1.00 90.56 95 ALA A CA 1
ATOM 765 C C . ALA A 1 95 ? -4.955 7.857 -0.929 1.00 90.56 95 ALA A C 1
ATOM 767 O O . ALA A 1 95 ? -5.998 7.650 -1.527 1.00 90.56 95 ALA A O 1
ATOM 768 N N . PHE A 1 96 ? -4.700 7.350 0.279 1.00 89.38 96 PHE A N 1
ATOM 769 C CA . PHE A 1 96 ? -5.651 6.498 1.006 1.00 89.38 96 PHE A CA 1
ATOM 770 C C . PHE A 1 96 ? -6.424 7.243 2.095 1.00 89.38 96 PHE A C 1
ATOM 772 O O . PHE A 1 96 ? -7.131 6.612 2.877 1.00 89.38 96 PHE A O 1
ATOM 779 N N . ASP A 1 97 ? -6.236 8.561 2.182 1.00 90.69 97 ASP A N 1
ATOM 780 C CA . ASP A 1 97 ? -6.829 9.423 3.200 1.00 90.69 97 ASP A CA 1
ATOM 781 C C . ASP A 1 97 ? -6.705 8.848 4.629 1.00 90.69 97 ASP A C 1
ATOM 783 O O . ASP A 1 97 ? -7.653 8.798 5.418 1.00 90.69 97 ASP A O 1
ATOM 787 N N . LEU A 1 98 ? -5.502 8.350 4.956 1.00 89.19 98 LEU A N 1
ATOM 788 C CA . LEU A 1 98 ? -5.260 7.558 6.170 1.00 89.19 98 LEU A CA 1
ATOM 789 C C . LEU A 1 98 ?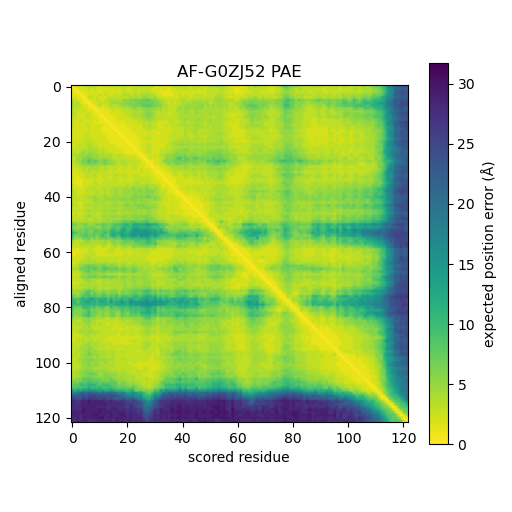 -5.621 8.316 7.450 1.00 89.19 98 LEU A C 1
ATOM 791 O O . LEU A 1 98 ? -6.045 7.700 8.423 1.00 89.19 98 LEU A O 1
ATOM 795 N N . ASN A 1 99 ? -5.477 9.643 7.451 1.00 90.94 99 ASN A N 1
ATOM 796 C CA . ASN A 1 99 ? -5.821 10.484 8.596 1.00 90.94 99 ASN A CA 1
ATOM 797 C C . ASN A 1 99 ? -7.325 10.467 8.883 1.00 90.94 99 ASN A C 1
ATOM 799 O O . ASN A 1 99 ? -7.724 10.313 10.039 1.00 90.94 99 ASN A O 1
ATOM 803 N N . ASN A 1 100 ? -8.154 10.584 7.844 1.00 91.50 100 ASN A N 1
ATOM 804 C CA . ASN A 1 100 ? -9.603 10.549 8.005 1.00 91.50 100 ASN A CA 1
ATOM 805 C C . ASN A 1 100 ? -10.073 9.140 8.363 1.00 91.50 100 ASN A C 1
ATOM 807 O O . ASN A 1 100 ? -10.833 8.984 9.318 1.00 91.50 100 ASN A O 1
ATOM 811 N N . VAL A 1 101 ? -9.543 8.110 7.692 1.00 90.19 101 VAL A N 1
ATOM 812 C CA . VAL A 1 101 ? -9.839 6.705 8.020 1.00 90.19 101 VAL A CA 1
ATOM 813 C C . VAL A 1 101 ? -9.488 6.399 9.475 1.00 90.19 101 VAL A C 1
ATOM 815 O O . VAL A 1 101 ? -10.285 5.799 10.189 1.00 90.19 101 VAL A O 1
ATOM 818 N N . TYR A 1 102 ? -8.328 6.847 9.952 1.00 90.94 102 TYR A N 1
ATOM 819 C CA . TYR A 1 102 ? -7.918 6.661 11.340 1.00 90.94 102 TYR A CA 1
ATOM 820 C C . TYR A 1 102 ? -8.841 7.379 12.320 1.00 90.94 102 TYR A C 1
ATOM 822 O O . TYR A 1 102 ? -9.266 6.778 13.302 1.00 90.94 102 TYR A O 1
ATOM 830 N N . ALA A 1 103 ? -9.208 8.632 12.045 1.00 91.25 103 ALA A N 1
ATOM 831 C CA . ALA A 1 103 ? -10.133 9.377 12.891 1.00 91.25 103 ALA A CA 1
ATOM 832 C C . ALA A 1 103 ? -11.524 8.717 12.949 1.00 91.25 103 ALA A C 1
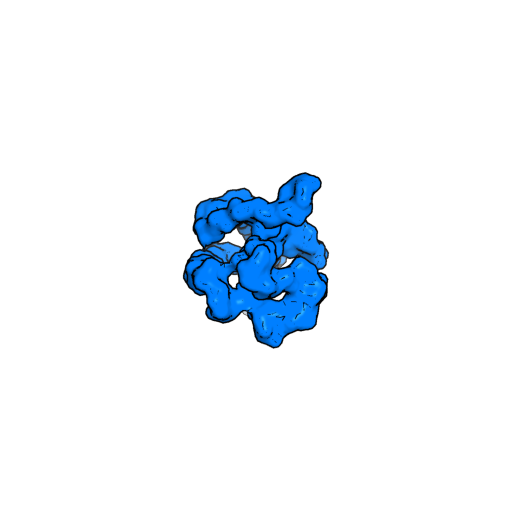ATOM 834 O O . ALA A 1 103 ? -12.133 8.656 14.018 1.00 91.25 103 ALA A O 1
ATOM 835 N N . GLU A 1 104 ? -12.027 8.198 11.826 1.00 90.38 104 GLU A N 1
ATOM 836 C CA . GLU A 1 104 ? -13.265 7.411 11.776 1.00 90.38 104 GLU A CA 1
ATOM 837 C C . GLU A 1 104 ? -13.141 6.120 12.588 1.00 90.38 104 GLU A C 1
ATOM 839 O O . GLU A 1 104 ? -13.986 5.831 13.439 1.00 90.38 104 GLU A O 1
ATOM 844 N N . CYS A 1 105 ? -12.065 5.364 12.370 1.00 88.75 105 CYS A N 1
ATOM 845 C CA . CYS A 1 105 ? -11.793 4.124 13.080 1.00 88.75 105 CYS A CA 1
ATOM 846 C C . CYS A 1 105 ? -11.683 4.343 14.593 1.00 88.75 105 CYS A C 1
ATOM 848 O O . CYS A 1 105 ? -12.260 3.566 15.355 1.00 88.75 105 CYS A O 1
ATOM 850 N N . GLN A 1 106 ? -11.012 5.413 15.017 1.00 89.62 106 GLN A N 1
ATOM 851 C CA . GLN A 1 106 ? -10.867 5.800 16.414 1.00 89.62 106 GLN A CA 1
ATOM 852 C C . GLN A 1 106 ? -12.226 6.139 17.041 1.00 89.62 106 GLN A C 1
ATOM 854 O O . GLN A 1 106 ? -12.574 5.588 18.082 1.00 89.62 106 GLN A O 1
ATOM 859 N N . LYS A 1 107 ? -13.053 6.950 16.366 1.00 90.62 107 LYS A N 1
ATOM 860 C CA . LYS A 1 107 ? -14.415 7.275 16.832 1.00 90.62 107 LYS A CA 1
ATOM 861 C C . LYS A 1 107 ? -15.289 6.031 16.991 1.00 90.62 107 LYS A C 1
ATOM 863 O O . LYS A 1 107 ? -16.030 5.928 17.964 1.00 90.62 107 LYS A O 1
ATOM 868 N N . ILE A 1 108 ? -15.203 5.080 16.058 1.00 87.94 108 ILE A N 1
ATOM 869 C CA . ILE A 1 108 ? -15.948 3.812 16.131 1.00 87.94 108 ILE A CA 1
ATOM 870 C C . ILE A 1 108 ? -15.496 2.978 17.334 1.00 87.94 108 ILE A C 1
ATOM 872 O O . ILE A 1 108 ? -16.332 2.360 17.993 1.00 87.94 108 ILE A O 1
ATOM 876 N N . LEU A 1 109 ? -14.192 2.951 17.626 1.00 86.69 109 LEU A N 1
ATOM 877 C CA . LEU A 1 109 ? -13.657 2.249 18.793 1.00 86.69 109 LEU A CA 1
ATOM 878 C C . LEU A 1 109 ? -14.102 2.907 20.100 1.00 86.69 109 LEU A C 1
ATOM 880 O O . LEU A 1 109 ? -14.557 2.210 21.004 1.00 86.69 109 LEU A O 1
ATOM 884 N N . ASP A 1 110 ? -14.043 4.235 20.184 1.00 85.50 110 ASP A N 1
ATOM 885 C CA . ASP A 1 110 ? -14.468 4.967 21.378 1.00 85.50 110 ASP A CA 1
ATOM 886 C C . ASP A 1 110 ? -15.983 4.868 21.614 1.00 85.50 110 ASP A C 1
ATOM 888 O O . ASP A 1 110 ? -16.415 4.776 22.760 1.00 85.50 110 ASP A O 1
ATOM 892 N N . ALA A 1 111 ? -16.793 4.776 20.553 1.00 81.38 111 ALA A N 1
ATOM 893 C CA . ALA A 1 111 ? -18.231 4.520 20.656 1.00 81.38 111 ALA A CA 1
ATOM 894 C C . ALA A 1 111 ? -18.577 3.070 21.055 1.00 81.38 111 ALA A C 1
ATOM 896 O O . ALA A 1 111 ? -19.671 2.818 21.557 1.00 81.38 111 ALA A O 1
ATOM 897 N N . LYS A 1 112 ? -17.669 2.110 20.817 1.00 68.88 112 LYS A N 1
ATOM 898 C CA . LYS A 1 112 ? -17.842 0.688 21.162 1.00 68.88 112 LYS A CA 1
ATOM 899 C C . LYS A 1 112 ? -17.315 0.311 22.543 1.00 68.88 112 LYS A C 1
ATOM 901 O O . LYS A 1 112 ? -17.609 -0.800 22.982 1.00 68.88 112 LYS A O 1
ATOM 906 N N . LYS A 1 113 ? -16.564 1.182 23.227 1.00 59.16 113 LYS A N 1
ATOM 907 C CA . LYS A 1 113 ? -16.204 0.953 24.631 1.00 59.16 113 LYS A CA 1
ATOM 908 C C . LYS A 1 1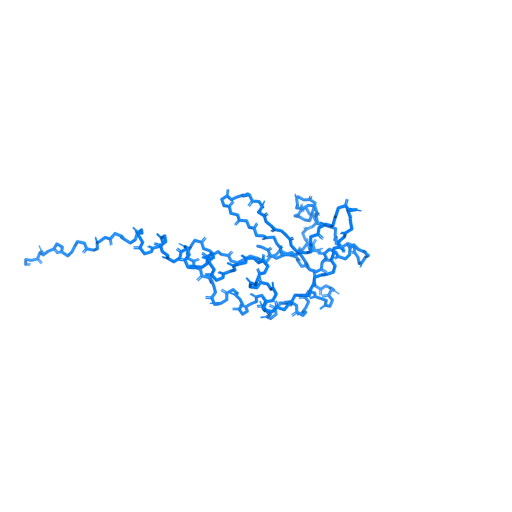13 ? -17.503 0.876 25.443 1.00 59.16 113 LYS A C 1
ATOM 910 O O . LYS A 1 113 ? -18.246 1.861 25.473 1.00 59.16 113 LYS A O 1
ATOM 915 N N . PRO A 1 114 ? -17.818 -0.269 26.077 1.00 50.62 114 PRO A N 1
ATOM 916 C CA . PRO A 1 114 ? -18.892 -0.309 27.054 1.00 50.62 114 PRO A CA 1
ATOM 917 C C . PRO A 1 114 ? -18.572 0.742 28.116 1.00 50.62 114 PRO A C 1
ATOM 919 O O . PRO A 1 114 ? -17.414 0.874 28.516 1.00 50.62 114 PRO A O 1
ATOM 922 N N . LYS A 1 115 ? -19.577 1.493 28.577 1.00 47.94 115 LYS A N 1
ATOM 923 C CA . LYS A 1 115 ? -19.454 2.178 29.866 1.00 47.94 115 LYS A CA 1
ATOM 924 C C . LYS A 1 115 ? -19.056 1.096 30.868 1.00 47.94 115 LYS A C 1
ATOM 926 O O . LYS A 1 115 ? -19.829 0.159 31.052 1.00 47.94 115 LYS A O 1
ATOM 931 N N . GLU A 1 116 ? -17.861 1.185 31.446 1.00 45.81 116 GLU A N 1
ATOM 932 C CA . GLU A 1 116 ? -17.557 0.459 32.673 1.00 45.81 116 GLU A CA 1
ATOM 933 C C . GLU A 1 116 ? -18.603 0.913 33.689 1.00 45.81 116 GLU A C 1
ATOM 935 O O . GLU A 1 116 ? -18.567 2.030 34.207 1.00 45.81 116 GLU A O 1
ATOM 940 N N . ASP A 1 117 ? -19.614 0.071 33.874 1.00 43.72 117 ASP A N 1
ATOM 941 C CA . ASP A 1 117 ? -20.533 0.172 34.983 1.00 43.72 117 ASP A CA 1
ATOM 942 C C . ASP A 1 117 ? -19.685 -0.148 36.213 1.00 43.72 117 ASP A C 1
ATOM 944 O O . ASP A 1 117 ? -19.392 -1.307 36.509 1.00 43.72 117 ASP A O 1
ATOM 948 N N . HIS A 1 118 ? -19.190 0.893 36.885 1.00 45.44 118 HIS A N 1
ATOM 949 C CA . HIS A 1 118 ? -18.690 0.774 38.246 1.00 45.44 118 HIS A CA 1
ATOM 950 C C . HIS A 1 118 ? -19.885 0.412 39.138 1.00 45.44 118 HIS A C 1
ATOM 952 O O . HIS A 1 118 ? -20.417 1.237 39.882 1.00 45.44 118 HIS A O 1
ATOM 958 N N . THR A 1 119 ? -20.324 -0.846 39.053 1.00 41.75 119 THR A N 1
ATOM 959 C CA . THR A 1 119 ? -21.195 -1.452 40.045 1.00 41.75 119 THR A CA 1
ATOM 960 C C . THR A 1 119 ? -20.384 -1.562 41.327 1.00 41.75 119 THR A C 1
ATOM 962 O O . THR A 1 119 ? -19.459 -2.357 41.467 1.00 41.75 119 THR A O 1
ATOM 965 N N . LYS A 1 120 ? -20.723 -0.661 42.239 1.00 47.31 120 LYS A N 1
ATOM 966 C CA . LYS A 1 120 ? -20.387 -0.664 43.654 1.00 47.31 120 LYS A CA 1
ATOM 967 C C . LYS A 1 120 ? -20.763 -2.033 44.249 1.00 47.31 120 LYS A C 1
ATOM 969 O O . LYS A 1 120 ? -21.933 -2.395 44.227 1.00 47.31 120 LYS A O 1
ATOM 974 N N . SER A 1 121 ? -19.789 -2.756 44.782 1.00 43.44 121 SER A N 1
ATOM 975 C CA . SER A 1 121 ? -19.976 -3.898 45.690 1.00 43.44 121 SER A CA 1
ATOM 976 C C . SER A 1 121 ? -18.975 -3.683 46.825 1.00 43.44 121 SER A C 1
ATOM 978 O O . SER A 1 121 ? -17.774 -3.690 46.563 1.00 43.44 121 SER A O 1
ATOM 980 N N . GLU A 1 122 ? -19.409 -2.997 47.883 1.00 41.44 122 GLU A N 1
ATOM 981 C CA . GLU A 1 122 ? -19.889 -3.554 49.171 1.00 41.44 122 GLU A CA 1
ATOM 982 C C . GLU A 1 122 ? -18.732 -3.997 50.071 1.00 41.44 122 GLU A C 1
ATOM 984 O O . GLU A 1 122 ? -17.987 -4.921 49.683 1.00 41.44 122 GLU A O 1
#

Sequence (122 aa):
ITFFTAWSPACSSLAPIFAKLSAEYTLDNLKFGKIDVGRYPEAAKHYHINDSTFSLQLPTISFFKEGKEVERRPSLNAQAKFQKFYFTEDNIKAAFDLNNVYAECQKILDAKKPKEDHTKSE

Radius of gyration: 17.95 Å; Cα contacts (8 Å, |Δi|>4): 138; chains: 1; bounding box: 36×30×70 Å

Secondary structure (DSSP, 8-state):
-EEE-TT-HHHHHHHHHHHHHHHHH--SS----EEETTT-HHHHHHTT----TTS---SEEEEEETTEEEEEESPB-TTSPBPP----HHHHHHHTTHHHHHHHHHHHHHHHS---------